Protein AF-A0A2R6LC94-F1 (afdb_monomer_lite)

Secondary structure (DSSP, 8-state):
------S-SHHHHHTT---HHHHHHHHHHHHHHHHHHHHTT--GGGGHHHHTT---TT-TTS-HHHHHHHHHHHHHHHHHHHHHHHHHHTTTTTS--S--------------PPPPPPPP-------

Sequence (127 aa):
MLLRNGVTDVDRVMVGELRASHVIHLHRLLAAVRAEFEEDGLDDRRLEAYEEHDVAPAEFKATKVEHEQALMALSATLAEWASERTATGGRTATATATGADPDVEVGEEADVGLPAEPPEAEAGASR

Foldseek 3Di:
DDDDPPDDVPVCVVPPDQDLVNLLVLLVVLVVVVVVVVVVPDDVVLCVQLVVLVDDSNDPVDDSVSSVSSSVSSVVSVVVVVVVVVVVVVVPPPPDDPDDDDDDDDDDDDDPDDDDDDDDDDDDDDD

Radius of gyration: 27.68 Å; chains: 1; bounding box: 79×50×70 Å

Structure (mmCIF, N/CA/C/O backbone):
data_AF-A0A2R6LC94-F1
#
_entry.id   AF-A0A2R6LC94-F1
#
loop_
_atom_site.group_PDB
_atom_site.id
_atom_site.type_symbol
_atom_site.label_atom_id
_atom_site.label_alt_id
_atom_site.label_comp_id
_atom_site.label_asym_id
_atom_site.label_entity_id
_atom_site.label_seq_id
_atom_site.pdbx_PDB_ins_code
_atom_site.Cartn_x
_atom_site.Cartn_y
_atom_site.Cartn_z
_atom_site.occupancy
_atom_site.B_iso_or_equiv
_atom_site.auth_seq_id
_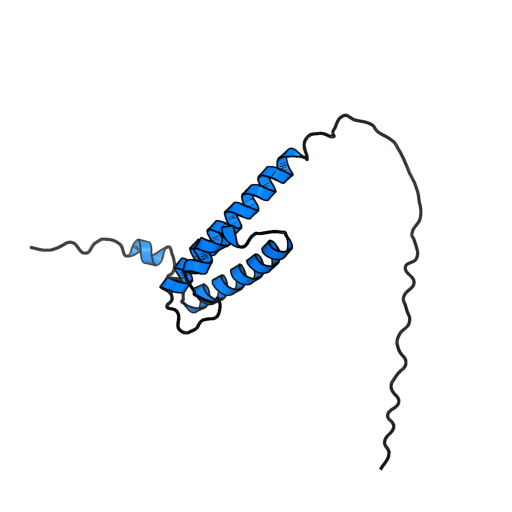atom_site.auth_comp_id
_atom_site.auth_asym_id
_atom_site.auth_atom_id
_atom_site.pdbx_PDB_model_num
ATOM 1 N N . MET A 1 1 ? 46.365 10.440 -9.879 1.00 39.25 1 MET A N 1
ATOM 2 C CA . MET A 1 1 ? 45.160 10.578 -9.033 1.00 39.25 1 MET A CA 1
ATOM 3 C C . MET A 1 1 ? 44.384 9.273 -9.108 1.00 39.25 1 MET A C 1
ATOM 5 O O . MET A 1 1 ? 43.786 9.003 -10.137 1.00 39.25 1 MET A O 1
ATOM 9 N N . LEU A 1 2 ? 44.475 8.436 -8.074 1.00 39.59 2 LEU A N 1
ATOM 10 C CA . LEU A 1 2 ? 43.715 7.188 -7.955 1.00 39.59 2 LEU A CA 1
ATOM 11 C C . LEU A 1 2 ? 42.473 7.496 -7.117 1.00 39.59 2 LEU A C 1
ATOM 13 O O . LEU A 1 2 ? 42.594 7.747 -5.918 1.00 39.59 2 LEU A O 1
ATOM 17 N N . LEU A 1 3 ? 41.301 7.561 -7.750 1.00 43.97 3 LEU A N 1
ATOM 18 C CA . LEU A 1 3 ? 40.043 7.726 -7.030 1.00 43.97 3 LEU A CA 1
ATOM 19 C C . LEU A 1 3 ? 39.568 6.366 -6.515 1.00 43.97 3 LEU A C 1
ATOM 21 O O . LEU A 1 3 ? 39.490 5.379 -7.242 1.00 43.97 3 LEU A O 1
ATOM 25 N N . ARG A 1 4 ? 39.318 6.372 -5.207 1.00 48.41 4 ARG A N 1
ATOM 26 C CA . ARG A 1 4 ? 38.745 5.328 -4.364 1.00 48.41 4 ARG A CA 1
ATOM 27 C C . ARG A 1 4 ? 37.452 4.768 -4.970 1.00 48.41 4 ARG A C 1
ATOM 29 O O . ARG A 1 4 ? 36.469 5.491 -5.021 1.00 48.41 4 ARG A O 1
ATOM 36 N N . ASN A 1 5 ? 37.430 3.477 -5.292 1.00 45.34 5 ASN A N 1
ATOM 37 C CA . ASN A 1 5 ? 36.201 2.708 -5.528 1.00 45.34 5 ASN A CA 1
ATOM 38 C C . ASN A 1 5 ? 36.137 1.557 -4.512 1.00 45.34 5 ASN A C 1
ATOM 40 O O . ASN A 1 5 ? 36.312 0.395 -4.856 1.00 45.34 5 ASN A O 1
ATOM 44 N N . GLY A 1 6 ? 35.989 1.911 -3.234 1.00 51.53 6 GLY A N 1
ATOM 45 C CA . GLY A 1 6 ? 35.963 0.978 -2.098 1.00 51.53 6 GLY A CA 1
ATOM 46 C C . GLY A 1 6 ? 34.795 1.238 -1.146 1.00 51.53 6 GLY A C 1
ATOM 47 O O . GLY A 1 6 ? 34.961 1.152 0.063 1.00 51.53 6 GLY A O 1
ATOM 48 N N . VAL A 1 7 ? 33.647 1.634 -1.692 1.00 46.75 7 VAL A N 1
ATOM 49 C CA . VAL A 1 7 ? 32.371 1.882 -1.001 1.00 46.75 7 VAL A CA 1
ATOM 50 C C . VAL A 1 7 ? 31.318 1.448 -2.030 1.00 46.75 7 VAL A C 1
ATOM 52 O O . VAL A 1 7 ? 31.330 2.009 -3.116 1.00 46.75 7 VAL A O 1
ATOM 55 N N . THR A 1 8 ? 30.461 0.440 -1.908 1.00 47.47 8 THR A N 1
ATOM 56 C CA . THR A 1 8 ? 29.991 -0.447 -0.838 1.00 47.47 8 THR A CA 1
ATOM 57 C C . THR A 1 8 ? 29.365 -1.648 -1.562 1.00 47.47 8 THR A C 1
ATOM 59 O O . THR A 1 8 ? 28.233 -1.576 -2.027 1.00 47.47 8 THR A O 1
ATOM 62 N N . ASP A 1 9 ? 30.092 -2.756 -1.710 1.00 46.34 9 ASP A N 1
ATOM 63 C CA . ASP A 1 9 ? 29.496 -3.999 -2.241 1.00 46.34 9 ASP A CA 1
ATOM 64 C C . ASP A 1 9 ? 28.671 -4.722 -1.155 1.00 46.34 9 ASP A C 1
ATOM 66 O O . ASP A 1 9 ? 27.702 -5.420 -1.430 1.00 46.34 9 ASP A O 1
ATOM 70 N N . VAL A 1 10 ? 28.991 -4.459 0.117 1.00 47.41 10 VAL A N 1
ATOM 71 C CA . VAL A 1 10 ? 28.376 -5.119 1.278 1.00 47.41 10 VAL A CA 1
ATOM 72 C C . VAL A 1 10 ? 26.906 -4.718 1.474 1.00 47.41 10 VAL A C 1
ATOM 74 O O . VAL A 1 10 ? 26.104 -5.561 1.868 1.00 47.41 10 VAL A O 1
ATOM 77 N N . ASP A 1 11 ? 26.518 -3.487 1.121 1.00 47.72 11 ASP A N 1
ATOM 78 C CA . ASP A 1 11 ? 25.108 -3.053 1.174 1.00 47.72 11 ASP A CA 1
ATOM 79 C C . ASP A 1 11 ? 24.237 -3.776 0.137 1.00 47.72 11 ASP A C 1
ATOM 81 O O . ASP A 1 11 ? 23.065 -4.054 0.381 1.00 47.72 11 ASP A O 1
ATOM 85 N N . ARG A 1 12 ? 24.818 -4.154 -1.008 1.00 48.72 12 ARG A N 1
ATOM 86 C CA . ARG A 1 12 ? 24.104 -4.862 -2.080 1.00 48.72 12 ARG A CA 1
ATOM 87 C C . ARG A 1 12 ? 23.902 -6.350 -1.775 1.00 48.72 12 ARG A C 1
ATOM 89 O O . ARG A 1 12 ? 22.994 -6.974 -2.318 1.00 48.72 12 ARG A O 1
ATOM 96 N N . VAL A 1 13 ? 24.752 -6.917 -0.918 1.00 48.28 13 VAL A N 1
ATOM 97 C CA . VAL A 1 13 ? 24.767 -8.347 -0.573 1.00 48.28 13 VAL A CA 1
ATOM 98 C C . VAL A 1 13 ? 23.891 -8.664 0.648 1.00 48.28 13 VAL A C 1
ATOM 100 O O . VAL A 1 13 ? 23.380 -9.778 0.744 1.00 48.28 13 VAL A O 1
ATOM 103 N N . MET A 1 14 ? 23.655 -7.703 1.550 1.00 46.41 14 MET A N 1
ATOM 104 C CA . MET A 1 14 ? 22.859 -7.928 2.773 1.00 46.41 14 MET A CA 1
ATOM 105 C C . MET A 1 14 ? 21.357 -7.645 2.601 1.00 46.41 14 MET A C 1
ATOM 107 O O . MET A 1 14 ? 20.546 -8.192 3.345 1.00 46.41 14 MET A O 1
ATOM 111 N N . VAL A 1 15 ? 20.969 -6.864 1.589 1.00 52.97 15 VAL A N 1
ATOM 112 C CA . VAL A 1 15 ? 19.573 -6.670 1.171 1.00 52.97 15 VAL A CA 1
ATOM 113 C C . VAL A 1 15 ? 19.478 -7.148 -0.268 1.00 52.97 15 VAL A C 1
ATOM 115 O O . VAL A 1 15 ? 19.711 -6.383 -1.199 1.00 52.97 15 VAL A O 1
ATOM 118 N N . GLY A 1 16 ? 19.226 -8.446 -0.461 1.00 57.16 16 GLY A N 1
ATOM 119 C CA . GLY A 1 16 ? 19.115 -9.030 -1.797 1.00 57.16 16 GLY A CA 1
ATOM 120 C C . GLY A 1 16 ? 18.194 -8.177 -2.668 1.00 57.16 16 GLY A C 1
ATOM 121 O O . GLY A 1 16 ? 17.022 -8.008 -2.337 1.00 57.16 16 GLY A O 1
ATOM 122 N N . GLU A 1 17 ? 18.747 -7.602 -3.739 1.00 70.75 17 GLU A N 1
ATOM 123 C CA . GLU A 1 17 ? 18.056 -6.642 -4.598 1.00 70.75 17 GLU A CA 1
ATOM 124 C C . GLU A 1 17 ? 16.694 -7.218 -5.019 1.00 70.75 17 GLU A C 1
ATOM 126 O O . GLU A 1 17 ? 16.623 -8.227 -5.731 1.00 70.75 17 GLU A O 1
ATOM 131 N N . LEU A 1 18 ? 15.601 -6.617 -4.528 1.00 76.25 18 LEU A N 1
ATOM 132 C CA . LEU A 1 18 ? 14.264 -7.162 -4.742 1.00 76.25 18 LEU A CA 1
ATOM 133 C C . LEU A 1 18 ? 13.989 -7.203 -6.249 1.00 76.25 18 LEU A C 1
ATOM 135 O O . LEU A 1 18 ? 14.173 -6.213 -6.964 1.00 76.25 18 LEU A O 1
ATOM 139 N N . ARG A 1 19 ? 13.576 -8.360 -6.768 1.00 87.88 19 ARG A N 1
ATOM 140 C CA . ARG A 1 19 ? 13.228 -8.477 -8.188 1.00 87.88 19 ARG A CA 1
ATOM 141 C C . ARG A 1 19 ? 11.972 -7.658 -8.467 1.00 87.88 19 ARG A C 1
ATOM 143 O O . ARG A 1 19 ? 11.072 -7.629 -7.634 1.00 87.88 19 ARG A O 1
ATOM 150 N N . ALA A 1 20 ? 11.865 -7.078 -9.662 1.00 85.50 20 ALA A N 1
ATOM 151 C CA . ALA A 1 20 ? 10.671 -6.329 -10.071 1.00 85.50 20 ALA A CA 1
ATOM 152 C C . ALA A 1 20 ? 9.382 -7.158 -9.910 1.00 85.50 20 ALA A C 1
ATOM 154 O O . ALA A 1 20 ? 8.365 -6.644 -9.460 1.00 85.50 20 ALA A O 1
ATOM 155 N N . SER A 1 21 ? 9.449 -8.469 -10.175 1.00 88.50 21 SER A N 1
ATOM 156 C CA . SER A 1 21 ? 8.336 -9.385 -9.916 1.00 88.50 21 SER A CA 1
ATOM 157 C C . SER A 1 21 ? 7.914 -9.391 -8.446 1.00 88.50 21 SER A C 1
ATOM 159 O O . SER A 1 21 ? 6.722 -9.328 -8.176 1.00 88.50 21 SER A O 1
ATOM 161 N N . HIS A 1 22 ? 8.855 -9.421 -7.498 1.00 90.81 22 HIS A N 1
ATOM 162 C CA . HIS A 1 22 ? 8.544 -9.380 -6.067 1.00 90.81 22 HIS A CA 1
ATOM 163 C C . HIS A 1 22 ? 7.913 -8.046 -5.666 1.00 90.81 22 HIS A C 1
ATOM 165 O O . HIS A 1 22 ? 6.946 -8.059 -4.913 1.00 90.81 22 HIS A O 1
ATOM 171 N N . VAL A 1 23 ? 8.403 -6.923 -6.206 1.00 90.50 23 VAL A N 1
ATOM 172 C CA . VAL A 1 23 ? 7.815 -5.596 -5.952 1.00 90.50 23 VAL A CA 1
ATOM 173 C C . VAL A 1 23 ? 6.363 -5.564 -6.432 1.00 90.50 23 VAL A C 1
ATOM 175 O O . VAL A 1 23 ? 5.477 -5.204 -5.667 1.00 90.50 23 VAL A O 1
ATOM 178 N N . ILE A 1 24 ? 6.093 -6.029 -7.656 1.00 89.44 24 ILE A N 1
ATOM 179 C CA . ILE A 1 24 ? 4.730 -6.101 -8.207 1.00 89.44 24 ILE A CA 1
ATOM 180 C C . ILE A 1 24 ? 3.834 -7.005 -7.350 1.00 89.44 24 ILE A C 1
ATOM 182 O O . ILE A 1 24 ? 2.686 -6.667 -7.080 1.00 89.44 24 ILE A O 1
ATOM 186 N N . HIS A 1 25 ? 4.338 -8.161 -6.910 1.00 90.88 25 HIS A N 1
ATOM 187 C CA . HIS A 1 25 ? 3.551 -9.076 -6.074 1.00 90.88 25 HIS A CA 1
ATOM 188 C C . HIS A 1 25 ? 3.216 -8.445 -4.723 1.00 90.88 25 HIS A C 1
ATOM 190 O O . HIS A 1 25 ? 2.077 -8.534 -4.274 1.00 90.88 25 HIS A O 1
ATOM 196 N N . LEU A 1 26 ? 4.188 -7.779 -4.103 1.00 91.94 26 LEU A N 1
ATOM 197 C CA . LEU A 1 26 ? 3.991 -7.097 -2.833 1.00 91.94 26 LEU A CA 1
ATOM 198 C C . LEU A 1 26 ? 3.032 -5.908 -2.976 1.00 91.94 26 LEU A C 1
ATOM 200 O O . LEU A 1 26 ? 2.162 -5.728 -2.131 1.00 91.94 26 LEU A O 1
ATOM 204 N N . HIS A 1 27 ? 3.116 -5.162 -4.079 1.00 92.69 27 HIS A N 1
ATOM 205 C CA . HIS A 1 27 ? 2.199 -4.065 -4.372 1.00 92.69 27 HIS A CA 1
ATOM 206 C C . HIS A 1 27 ? 0.757 -4.571 -4.520 1.00 92.69 27 HIS A C 1
ATOM 208 O O . HIS A 1 27 ? -0.159 -4.010 -3.927 1.00 92.69 27 HIS A O 1
ATOM 214 N N . ARG A 1 28 ? 0.548 -5.694 -5.218 1.00 92.81 28 ARG A N 1
ATOM 215 C CA . ARG A 1 28 ? -0.775 -6.338 -5.305 1.00 92.81 28 ARG A CA 1
ATOM 216 C C . ARG A 1 28 ? -1.300 -6.789 -3.949 1.00 92.81 28 ARG A C 1
ATOM 218 O O . ARG A 1 28 ? -2.483 -6.619 -3.681 1.00 92.81 28 ARG A O 1
ATOM 225 N N . LEU A 1 29 ? -0.437 -7.359 -3.110 1.00 95.00 29 LEU A N 1
ATOM 226 C CA . LEU A 1 29 ? -0.832 -7.802 -1.777 1.00 95.00 29 LEU A CA 1
ATOM 227 C C . LEU A 1 29 ? -1.268 -6.616 -0.910 1.00 95.00 29 LEU A C 1
ATOM 229 O O . LEU A 1 29 ? -2.339 -6.669 -0.318 1.00 95.00 29 LEU A O 1
ATOM 233 N N . LEU A 1 30 ? -0.485 -5.533 -0.872 1.00 94.50 30 LEU A N 1
ATOM 234 C CA . LEU A 1 30 ? -0.860 -4.343 -0.106 1.00 94.50 30 LEU A CA 1
ATOM 235 C C . LEU A 1 30 ? -2.120 -3.668 -0.650 1.00 94.50 30 LEU A C 1
ATOM 237 O O . LEU A 1 30 ? -2.902 -3.148 0.135 1.00 94.50 30 LEU A O 1
ATOM 241 N N . ALA A 1 31 ? -2.354 -3.707 -1.961 1.00 92.88 31 ALA A N 1
ATOM 242 C CA . ALA A 1 31 ? -3.597 -3.202 -2.537 1.00 92.88 31 ALA A CA 1
ATOM 243 C C . ALA A 1 31 ? -4.824 -4.026 -2.108 1.00 92.88 31 ALA A C 1
ATOM 245 O O . ALA A 1 31 ? -5.889 -3.460 -1.894 1.00 92.88 31 ALA A O 1
ATOM 246 N N . ALA A 1 32 ? -4.680 -5.344 -1.931 1.00 94.06 32 ALA A N 1
ATOM 247 C CA . ALA A 1 32 ? -5.747 -6.169 -1.363 1.00 94.06 32 ALA A CA 1
ATOM 248 C C . ALA A 1 32 ? -6.003 -5.822 0.114 1.00 94.06 32 ALA A C 1
ATOM 250 O O . ALA A 1 32 ? -7.148 -5.626 0.502 1.00 94.06 32 ALA A O 1
ATOM 251 N N . VAL A 1 33 ? -4.941 -5.653 0.911 1.00 94.19 33 VAL A N 1
ATOM 252 C CA . VAL A 1 33 ? -5.058 -5.224 2.319 1.00 94.19 33 VAL A CA 1
ATOM 253 C C . VAL A 1 33 ? -5.700 -3.839 2.432 1.00 94.19 33 VAL A C 1
ATOM 255 O O . VAL A 1 33 ? -6.513 -3.601 3.318 1.00 94.19 33 VAL A O 1
ATOM 258 N N . ARG A 1 34 ? -5.368 -2.920 1.520 1.00 93.88 34 ARG A N 1
ATOM 259 C CA . ARG A 1 34 ? -6.022 -1.613 1.433 1.00 93.88 34 ARG A CA 1
ATOM 260 C C . ARG A 1 34 ? -7.532 -1.756 1.262 1.00 93.88 34 ARG A C 1
ATOM 262 O O . ARG A 1 34 ? -8.249 -1.073 1.979 1.00 93.88 34 ARG A O 1
ATOM 269 N N . ALA A 1 35 ? -7.999 -2.622 0.361 1.00 92.62 35 ALA A N 1
ATOM 270 C CA . ALA A 1 35 ? -9.432 -2.823 0.149 1.00 92.62 35 ALA A CA 1
ATOM 271 C C . ALA A 1 35 ? -10.138 -3.288 1.437 1.00 92.62 35 ALA A C 1
ATOM 273 O O . ALA A 1 35 ? -11.200 -2.778 1.776 1.00 92.62 35 ALA A O 1
ATOM 274 N N . GLU A 1 36 ? -9.510 -4.177 2.212 1.00 92.75 36 GLU A N 1
ATOM 275 C CA . GLU A 1 36 ? -10.023 -4.579 3.532 1.00 92.75 36 GLU A CA 1
ATOM 276 C C . GLU A 1 36 ? -10.066 -3.393 4.517 1.00 92.75 36 GLU A C 1
ATOM 278 O O . GLU A 1 36 ? -11.010 -3.238 5.287 1.00 92.75 36 GLU A O 1
ATOM 283 N N . PHE A 1 37 ? -9.061 -2.513 4.489 1.00 91.31 37 PHE A N 1
ATOM 284 C CA . PHE A 1 37 ? -9.020 -1.344 5.373 1.00 91.31 37 PHE A CA 1
ATOM 285 C C . PHE A 1 37 ? -10.040 -0.272 4.964 1.00 91.31 37 PHE A C 1
ATOM 287 O O . PHE A 1 37 ? -10.580 0.412 5.834 1.00 91.31 37 PHE A O 1
ATOM 294 N N . GLU A 1 38 ? -10.324 -0.122 3.669 1.00 92.06 38 GLU A N 1
ATOM 295 C CA . GLU A 1 38 ? -11.397 0.735 3.148 1.00 92.06 38 GLU A CA 1
ATOM 296 C C . GLU A 1 38 ? -12.767 0.262 3.657 1.00 92.06 38 GLU A C 1
ATOM 298 O O . GLU A 1 38 ? -13.563 1.083 4.118 1.00 92.06 38 GLU A O 1
ATOM 303 N N . GLU A 1 39 ? -13.016 -1.054 3.687 1.00 92.31 39 GLU A N 1
ATOM 304 C CA . GLU A 1 39 ? -14.221 -1.636 4.304 1.00 92.31 39 GLU A CA 1
ATOM 305 C C . GLU A 1 39 ? -14.319 -1.319 5.810 1.00 92.31 39 GLU A C 1
ATOM 307 O O . GLU A 1 39 ? -15.406 -1.056 6.329 1.00 92.31 39 GLU A O 1
ATOM 312 N N . ASP A 1 40 ? -13.178 -1.249 6.498 1.00 89.44 40 ASP A N 1
ATOM 313 C CA . ASP A 1 40 ? -13.068 -0.872 7.911 1.00 89.44 40 ASP A CA 1
ATOM 314 C C . ASP A 1 40 ? -13.073 0.653 8.174 1.00 89.44 40 ASP A C 1
ATOM 316 O O . ASP A 1 40 ? -12.944 1.088 9.334 1.00 89.44 40 ASP A O 1
ATOM 320 N N . GLY A 1 41 ? -13.216 1.470 7.124 1.00 91.62 41 GLY A N 1
ATOM 321 C CA . GLY A 1 41 ? -13.351 2.926 7.197 1.00 91.62 41 GLY A CA 1
ATOM 322 C C . GLY A 1 41 ? -12.062 3.729 6.991 1.00 91.62 41 GLY A C 1
ATOM 323 O O . GLY A 1 41 ? -11.976 4.861 7.474 1.00 91.62 41 GLY A O 1
ATOM 324 N N . LEU A 1 42 ? -11.045 3.177 6.322 1.00 91.25 42 LEU A N 1
ATOM 325 C CA . LEU A 1 42 ? -9.932 3.967 5.784 1.00 91.25 42 LEU A CA 1
ATOM 326 C C . LEU A 1 42 ? -10.461 4.949 4.729 1.00 91.25 42 LEU A C 1
ATOM 328 O O . LEU A 1 42 ? -11.152 4.553 3.797 1.00 91.25 42 LEU A O 1
ATOM 332 N N . ASP A 1 43 ? -10.147 6.235 4.895 1.00 89.69 43 ASP A N 1
ATOM 333 C CA . ASP A 1 43 ? -10.594 7.290 3.986 1.00 89.69 43 ASP A CA 1
ATOM 334 C C . ASP A 1 43 ? -9.616 7.532 2.820 1.00 89.69 43 ASP A C 1
ATOM 336 O O . ASP A 1 43 ? -8.401 7.380 2.961 1.00 89.69 43 ASP A O 1
ATOM 340 N N . ASP A 1 44 ? -10.153 7.984 1.680 1.00 87.81 44 ASP A N 1
ATOM 341 C CA . ASP A 1 44 ? -9.373 8.281 0.468 1.00 87.81 44 ASP A CA 1
ATOM 342 C C . ASP A 1 44 ? -8.309 9.369 0.682 1.00 87.81 44 ASP A C 1
ATOM 344 O O . ASP A 1 44 ? -7.296 9.399 -0.015 1.00 87.81 44 ASP A O 1
ATOM 348 N N . ARG A 1 45 ? -8.498 10.279 1.650 1.00 90.06 45 ARG A N 1
ATOM 349 C CA . ARG A 1 45 ? -7.537 11.369 1.895 1.00 90.06 45 ARG A CA 1
ATOM 350 C C . ARG A 1 45 ? -6.228 10.837 2.460 1.00 90.06 45 ARG A C 1
ATOM 352 O O . ARG A 1 45 ? -5.167 11.350 2.127 1.00 90.06 45 ARG A O 1
ATOM 359 N N . ARG A 1 46 ? -6.279 9.787 3.280 1.00 90.06 46 ARG A N 1
ATOM 360 C CA . ARG A 1 46 ? -5.082 9.098 3.789 1.00 90.06 46 ARG A CA 1
ATOM 361 C C . ARG A 1 46 ? -4.300 8.379 2.689 1.00 90.06 46 ARG A C 1
ATOM 363 O O . ARG A 1 46 ? -3.113 8.105 2.864 1.00 90.06 46 ARG A O 1
ATOM 370 N N . LEU A 1 47 ? -4.953 8.082 1.569 1.00 91.38 47 LEU A N 1
ATOM 371 C CA . LEU A 1 47 ? -4.365 7.410 0.416 1.00 91.38 47 LEU A CA 1
ATOM 372 C C . LEU A 1 47 ? -3.824 8.387 -0.636 1.00 91.38 47 LEU A C 1
ATOM 374 O O . LEU A 1 47 ? -3.181 7.943 -1.577 1.00 91.38 47 LEU A O 1
ATOM 378 N N . GLU A 1 48 ? -3.991 9.702 -0.468 1.00 92.19 48 GLU A N 1
ATOM 379 C CA . GLU A 1 48 ? -3.571 10.711 -1.455 1.00 92.19 48 GLU A CA 1
ATOM 380 C C . GLU A 1 48 ? -2.085 10.592 -1.840 1.00 92.19 48 GLU A C 1
ATOM 382 O O . GLU A 1 48 ? -1.747 10.633 -3.019 1.00 92.19 48 GLU A O 1
ATOM 387 N N . ALA A 1 49 ? -1.203 10.339 -0.866 1.00 87.75 49 ALA A N 1
ATOM 388 C CA . ALA A 1 49 ? 0.227 10.134 -1.117 1.00 87.75 49 ALA A CA 1
ATOM 389 C C . ALA A 1 49 ? 0.524 8.875 -1.951 1.00 87.75 49 ALA A C 1
ATOM 391 O O . ALA A 1 49 ? 1.521 8.823 -2.663 1.00 87.75 49 ALA A O 1
ATOM 392 N N . TYR A 1 50 ? -0.323 7.847 -1.858 1.00 89.81 50 TYR A N 1
ATOM 393 C CA 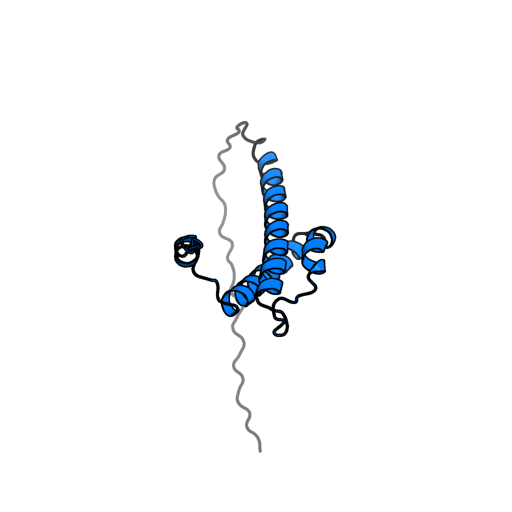. TYR A 1 50 ? -0.239 6.670 -2.717 1.00 89.81 50 TYR A CA 1
ATOM 394 C C . TYR A 1 50 ? -0.764 6.977 -4.125 1.00 89.81 50 TYR A C 1
ATOM 396 O O . TYR A 1 50 ? -0.102 6.649 -5.108 1.00 89.81 50 TYR A O 1
ATOM 404 N N . GLU A 1 51 ? -1.922 7.633 -4.218 1.00 90.81 51 GLU A N 1
ATOM 405 C CA . GLU A 1 51 ? -2.579 7.970 -5.486 1.00 90.81 51 GLU A CA 1
ATOM 406 C C . GLU A 1 51 ? -1.755 8.954 -6.336 1.00 90.81 51 GLU A C 1
ATOM 408 O O . GLU A 1 51 ? -1.804 8.891 -7.562 1.00 90.81 51 GLU A O 1
ATOM 413 N N . GLU A 1 52 ? -0.931 9.815 -5.722 1.00 91.50 52 GLU A N 1
ATOM 414 C CA . GLU A 1 52 ? -0.011 10.721 -6.435 1.00 91.50 52 GLU A CA 1
ATOM 415 C C . GLU A 1 52 ? 0.981 9.972 -7.339 1.00 91.50 52 GLU A C 1
ATOM 417 O O . GLU A 1 52 ? 1.435 10.507 -8.353 1.00 91.50 52 GLU A O 1
ATOM 422 N N . HIS A 1 53 ? 1.304 8.721 -7.005 1.00 87.31 53 HIS A N 1
ATOM 423 C CA . HIS A 1 53 ? 2.196 7.915 -7.825 1.00 87.31 53 HIS A CA 1
ATOM 424 C C . HIS A 1 53 ? 1.545 7.420 -9.123 1.00 87.31 53 HIS A C 1
ATOM 426 O O . HIS A 1 53 ? 2.293 7.037 -10.016 1.00 87.31 53 HIS A O 1
ATOM 432 N N . ASP A 1 54 ? 0.208 7.427 -9.241 1.00 86.31 54 ASP A N 1
ATOM 433 C CA . ASP A 1 54 ? -0.558 6.992 -10.427 1.00 86.31 54 ASP A CA 1
ATOM 434 C C . ASP A 1 54 ? -0.079 5.645 -11.005 1.00 86.31 54 ASP A C 1
ATOM 436 O O . ASP A 1 54 ? 0.039 5.452 -12.212 1.00 86.31 54 ASP A O 1
ATOM 440 N N . VAL A 1 55 ? 0.273 4.705 -10.121 1.00 86.19 55 VAL A N 1
ATOM 441 C CA . VAL A 1 55 ? 0.813 3.393 -10.501 1.00 86.19 55 VAL A CA 1
ATOM 442 C C . VAL A 1 55 ? -0.121 2.316 -9.995 1.00 86.19 55 VAL A C 1
ATOM 444 O O . VAL A 1 55 ? -0.134 1.986 -8.805 1.00 86.19 55 VAL A O 1
ATOM 447 N N . ALA A 1 56 ? -0.856 1.691 -10.913 1.00 85.44 56 ALA A N 1
ATOM 448 C CA . ALA A 1 56 ? -1.724 0.591 -10.525 1.00 85.44 56 ALA A CA 1
ATOM 449 C C . ALA A 1 56 ? -0.890 -0.638 -10.083 1.00 85.44 56 ALA A C 1
ATOM 451 O O . ALA A 1 56 ? 0.162 -0.934 -10.665 1.00 85.44 56 ALA A O 1
ATOM 452 N N . PRO A 1 57 ? -1.372 -1.454 -9.124 1.00 80.69 57 PRO A N 1
ATOM 453 C CA . PRO A 1 57 ? -0.635 -2.615 -8.602 1.00 80.69 57 PRO A CA 1
ATOM 454 C C . PRO A 1 57 ? -0.238 -3.671 -9.648 1.00 80.69 57 PRO A C 1
ATOM 456 O O . PRO A 1 57 ? 0.633 -4.509 -9.416 1.00 80.69 57 PRO A O 1
ATOM 459 N N . ALA A 1 58 ? -0.893 -3.676 -10.810 1.00 77.94 58 ALA A N 1
ATOM 460 C CA . ALA A 1 58 ? -0.616 -4.590 -11.915 1.00 77.94 58 ALA A CA 1
ATOM 461 C C . ALA A 1 58 ? -0.092 -3.883 -13.176 1.00 77.94 58 ALA A C 1
ATOM 463 O O . ALA A 1 58 ? -0.066 -4.496 -14.245 1.00 77.94 58 ALA A O 1
ATOM 464 N N . GLU A 1 59 ? 0.316 -2.621 -13.077 1.00 82.94 59 GLU A N 1
ATOM 465 C CA . GLU A 1 59 ? 0.731 -1.840 -14.232 1.00 82.94 59 GLU A CA 1
ATOM 466 C C . GLU A 1 59 ? 2.107 -2.249 -14.762 1.00 82.94 59 GLU A C 1
ATOM 468 O O . GLU A 1 59 ? 3.148 -1.830 -14.280 1.00 82.94 59 GLU A O 1
ATOM 473 N N . PHE A 1 60 ? 2.119 -3.039 -15.832 1.00 71.94 60 PHE A N 1
ATOM 474 C CA . PHE A 1 60 ? 3.358 -3.537 -16.439 1.00 71.94 60 PHE A CA 1
ATOM 475 C C . PHE A 1 60 ? 4.214 -2.468 -17.136 1.00 71.94 60 PHE A C 1
ATOM 477 O O . PHE A 1 60 ? 5.332 -2.771 -17.552 1.00 71.94 60 PHE A O 1
ATOM 484 N N . LYS A 1 61 ? 3.685 -1.253 -17.329 1.00 77.75 61 LYS A N 1
ATOM 485 C CA . LYS A 1 61 ? 4.420 -0.137 -17.942 1.00 77.75 61 LYS A CA 1
ATOM 486 C C . LYS A 1 61 ? 5.211 0.678 -16.922 1.00 77.75 61 LYS A C 1
ATOM 488 O O . LYS A 1 61 ? 6.146 1.361 -17.331 1.00 77.75 61 LYS A O 1
ATOM 493 N N . ALA A 1 62 ? 4.861 0.575 -15.641 1.00 82.06 62 ALA A N 1
ATOM 494 C CA . ALA A 1 62 ? 5.589 1.222 -14.570 1.00 82.06 62 ALA A CA 1
ATOM 495 C C . ALA A 1 62 ? 6.938 0.526 -14.343 1.00 82.06 62 ALA A C 1
ATOM 497 O O . ALA A 1 62 ? 7.106 -0.693 -14.456 1.00 82.06 62 ALA A O 1
ATOM 498 N N . THR A 1 63 ? 7.936 1.333 -14.035 1.00 87.44 63 THR A N 1
ATOM 499 C CA . THR A 1 63 ? 9.266 0.901 -13.647 1.00 87.44 63 THR A CA 1
ATOM 500 C C . THR A 1 63 ? 9.241 0.281 -12.253 1.00 87.44 63 THR A C 1
ATOM 502 O O . THR A 1 63 ? 8.366 0.529 -11.423 1.00 87.44 63 THR A O 1
ATOM 505 N N . LYS A 1 64 ? 10.269 -0.519 -11.958 1.00 87.50 64 LYS A N 1
ATOM 506 C CA . LYS A 1 64 ? 10.474 -1.078 -10.616 1.00 87.50 64 LYS A CA 1
ATOM 507 C C . LYS A 1 64 ? 10.480 0.019 -9.539 1.00 87.50 64 LYS A C 1
ATOM 509 O O . LYS A 1 64 ? 9.884 -0.183 -8.491 1.00 87.50 64 LYS A O 1
ATOM 514 N N . VAL A 1 65 ? 11.133 1.150 -9.810 1.00 88.94 65 VAL A N 1
ATOM 515 C CA . VAL A 1 65 ? 11.269 2.261 -8.856 1.00 88.94 65 VAL A CA 1
ATOM 516 C C . VAL A 1 65 ? 9.921 2.924 -8.584 1.00 88.94 65 VAL A C 1
ATOM 518 O O . VAL A 1 65 ? 9.614 3.202 -7.432 1.00 88.94 65 VAL A O 1
ATOM 521 N N . GLU A 1 66 ? 9.092 3.122 -9.610 1.00 89.31 66 GLU A N 1
ATOM 522 C CA . GLU A 1 66 ? 7.736 3.664 -9.443 1.00 89.31 66 GLU A CA 1
ATOM 523 C C . GLU A 1 66 ? 6.872 2.739 -8.577 1.00 89.31 66 GLU A C 1
ATOM 525 O O . GLU A 1 66 ? 6.228 3.193 -7.634 1.00 89.31 66 GLU A O 1
ATOM 530 N N . HIS A 1 67 ? 6.936 1.424 -8.811 1.00 88.94 67 HIS A N 1
ATOM 531 C CA . HIS A 1 67 ? 6.266 0.471 -7.930 1.00 88.94 67 HIS A CA 1
ATOM 532 C C . HIS A 1 67 ? 6.828 0.474 -6.501 1.00 88.94 67 HIS A C 1
ATOM 534 O O . HIS A 1 67 ? 6.052 0.316 -5.568 1.00 88.94 67 HIS A O 1
ATOM 540 N N . GLU A 1 68 ? 8.140 0.637 -6.302 1.00 91.31 68 GLU A N 1
ATOM 541 C CA . GLU A 1 68 ? 8.739 0.732 -4.962 1.00 91.31 68 GLU A CA 1
ATOM 542 C C . GLU A 1 68 ? 8.281 1.994 -4.224 1.00 91.31 68 GLU A C 1
ATOM 544 O O . GLU A 1 68 ? 7.966 1.923 -3.041 1.00 91.31 68 GLU A O 1
ATOM 549 N N . GLN A 1 69 ? 8.199 3.134 -4.911 1.00 92.69 69 GLN A N 1
ATOM 550 C CA . GLN A 1 69 ? 7.720 4.386 -4.325 1.00 92.69 69 GLN A CA 1
ATOM 551 C C . GLN A 1 69 ? 6.245 4.292 -3.925 1.00 92.69 69 GLN A C 1
ATOM 553 O O . GLN A 1 69 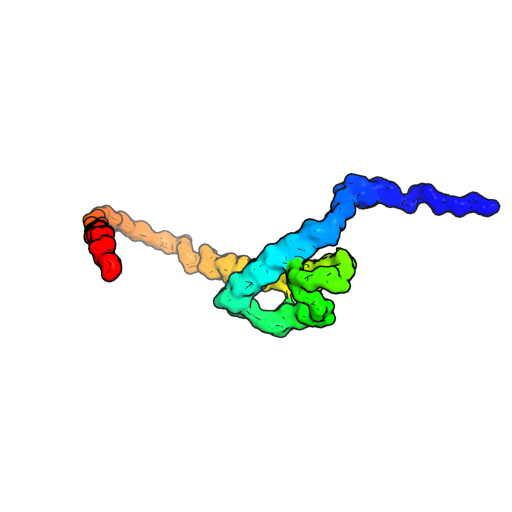? 5.920 4.533 -2.762 1.00 92.69 69 GLN A O 1
ATOM 558 N N . ALA A 1 70 ? 5.387 3.831 -4.842 1.00 92.19 70 ALA A N 1
ATOM 559 C CA . ALA A 1 70 ? 3.972 3.596 -4.565 1.00 92.19 70 ALA A CA 1
ATOM 560 C C . ALA A 1 70 ? 3.784 2.600 -3.408 1.00 92.19 70 ALA A C 1
ATOM 562 O O . ALA A 1 70 ? 2.993 2.827 -2.495 1.00 92.19 70 ALA A O 1
ATOM 563 N N . LEU A 1 71 ? 4.570 1.521 -3.390 1.00 93.44 71 LEU A N 1
ATOM 564 C CA . LEU A 1 71 ? 4.549 0.536 -2.315 1.00 93.44 71 LEU A CA 1
ATOM 565 C C . LEU A 1 71 ? 4.910 1.151 -0.957 1.00 93.44 71 LEU A C 1
ATOM 567 O O . LEU A 1 71 ? 4.240 0.873 0.037 1.00 93.44 71 LEU A O 1
ATOM 571 N N . MET A 1 72 ? 5.963 1.968 -0.903 1.00 93.44 72 MET A N 1
ATOM 572 C CA . MET A 1 72 ? 6.396 2.621 0.332 1.00 93.44 72 MET A CA 1
ATOM 573 C C . MET A 1 72 ? 5.323 3.578 0.853 1.00 93.44 72 MET A C 1
ATOM 575 O O . MET A 1 72 ? 4.989 3.501 2.037 1.00 93.44 72 MET A O 1
ATOM 579 N N . ALA A 1 73 ? 4.735 4.401 -0.021 1.00 94.81 73 ALA A N 1
ATOM 580 C CA . ALA A 1 73 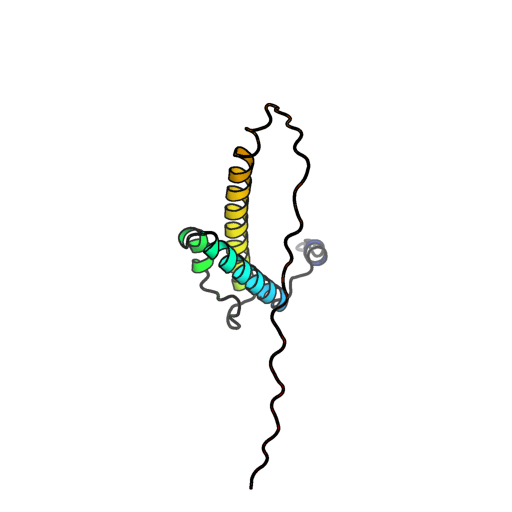? 3.627 5.287 0.332 1.00 94.81 73 ALA A CA 1
ATOM 581 C C . ALA A 1 73 ? 2.433 4.498 0.893 1.00 94.81 73 ALA A C 1
ATOM 583 O O . ALA A 1 73 ? 1.972 4.778 1.999 1.00 94.81 73 ALA A O 1
ATOM 584 N N . LEU A 1 74 ? 2.008 3.437 0.196 1.00 94.62 74 LEU A N 1
ATOM 585 C CA . LEU A 1 74 ? 0.896 2.593 0.633 1.00 94.62 74 LEU A CA 1
ATOM 586 C C . LEU A 1 74 ? 1.170 1.934 1.989 1.00 94.62 74 LEU A C 1
ATOM 588 O O . LEU A 1 74 ? 0.325 1.947 2.881 1.00 94.62 74 LEU A O 1
ATOM 592 N N . SER A 1 75 ? 2.368 1.376 2.170 1.00 95.25 75 SER A N 1
ATOM 593 C CA . SER A 1 75 ? 2.745 0.712 3.420 1.00 95.25 75 SER A CA 1
ATOM 594 C C . SER A 1 75 ? 2.760 1.665 4.618 1.00 95.25 75 SER A C 1
ATOM 596 O O . SER A 1 75 ? 2.340 1.271 5.706 1.00 95.25 75 SER A O 1
ATOM 598 N N . ALA A 1 76 ? 3.193 2.914 4.423 1.00 95.00 76 ALA A N 1
ATOM 599 C CA . ALA A 1 76 ? 3.212 3.927 5.469 1.00 95.00 76 ALA A CA 1
ATOM 600 C C . ALA A 1 76 ? 1.789 4.291 5.913 1.00 95.00 76 ALA A C 1
ATOM 602 O O . ALA A 1 76 ? 1.502 4.246 7.110 1.00 95.00 76 ALA A O 1
ATOM 603 N N . THR A 1 77 ? 0.886 4.546 4.961 1.00 94.56 77 THR A N 1
ATOM 604 C CA . THR A 1 77 ? -0.529 4.833 5.243 1.00 94.56 77 THR A CA 1
ATOM 605 C C . THR A 1 77 ? -1.199 3.691 6.008 1.00 94.56 77 THR A C 1
ATOM 607 O O . THR A 1 77 ? -1.856 3.919 7.027 1.00 94.56 77 THR A O 1
ATOM 610 N N . LEU A 1 78 ? -1.019 2.445 5.552 1.00 93.75 78 LEU A N 1
ATOM 611 C CA . LEU A 1 78 ? -1.619 1.280 6.211 1.00 93.75 78 LEU A CA 1
ATOM 612 C C . LEU A 1 78 ? -1.055 1.083 7.627 1.00 93.75 78 LEU A C 1
ATOM 614 O O . LEU A 1 78 ? -1.807 0.787 8.558 1.00 93.75 78 LEU A O 1
ATOM 618 N N . ALA A 1 79 ? 0.252 1.286 7.817 1.00 94.19 79 ALA A N 1
ATOM 619 C CA . ALA A 1 79 ? 0.886 1.189 9.129 1.00 94.19 79 ALA A CA 1
ATOM 620 C C . ALA A 1 79 ? 0.396 2.276 10.101 1.00 94.19 79 ALA A C 1
ATOM 622 O O . ALA A 1 79 ? 0.151 1.979 11.273 1.00 94.19 79 ALA A O 1
ATOM 623 N N . GLU A 1 80 ? 0.229 3.514 9.633 1.00 93.06 80 GLU A N 1
ATOM 624 C CA . GLU A 1 80 ? -0.301 4.623 10.432 1.00 93.06 80 GLU A CA 1
ATOM 625 C C . GLU A 1 80 ? -1.737 4.339 10.885 1.00 93.06 80 GLU A C 1
ATOM 627 O O . GLU A 1 80 ? -2.026 4.351 12.084 1.00 93.06 80 GLU A O 1
ATOM 632 N N . TRP A 1 81 ? -2.619 3.967 9.955 1.00 92.19 81 TRP A N 1
ATOM 633 C CA . TRP A 1 81 ? -4.014 3.656 10.271 1.00 92.19 81 TRP A CA 1
ATOM 634 C C . TRP A 1 81 ? -4.146 2.462 11.234 1.00 92.19 81 TRP A C 1
ATOM 636 O O . TRP A 1 81 ? -4.901 2.518 12.211 1.00 92.19 81 TRP A O 1
ATOM 646 N N . ALA A 1 82 ? -3.357 1.400 11.034 1.00 90.94 82 ALA A N 1
ATOM 647 C CA . ALA A 1 82 ? -3.326 0.259 11.951 1.00 90.94 82 ALA A CA 1
ATOM 648 C C . ALA A 1 82 ? -2.821 0.659 13.353 1.00 90.94 82 ALA A C 1
ATOM 650 O O . ALA A 1 82 ? -3.352 0.208 14.376 1.00 90.94 82 ALA A O 1
ATOM 651 N N . SER A 1 83 ? -1.825 1.545 13.421 1.00 91.12 83 SER A N 1
ATOM 652 C CA . SER A 1 83 ? -1.290 2.071 14.683 1.00 91.12 83 SER A CA 1
ATOM 653 C C . SER A 1 83 ? -2.331 2.901 15.443 1.00 91.12 83 SER A C 1
ATOM 655 O O . SER A 1 83 ? -2.485 2.751 16.654 1.00 91.12 83 SER A O 1
ATOM 657 N N . GLU A 1 84 ? -3.110 3.733 14.753 1.00 88.94 84 GLU A N 1
ATOM 658 C CA . GLU A 1 84 ? -4.180 4.521 15.377 1.00 88.94 84 GLU A CA 1
ATOM 659 C C . GLU A 1 84 ? -5.297 3.647 15.964 1.00 88.94 84 GLU A C 1
ATOM 661 O O . GLU A 1 84 ? -5.792 3.913 17.069 1.00 88.94 84 GLU A O 1
ATOM 666 N N . ARG A 1 85 ? -5.678 2.575 15.260 1.00 85.50 85 ARG A N 1
ATOM 667 C CA . ARG A 1 85 ? -6.706 1.632 15.729 1.00 85.50 85 ARG A CA 1
ATOM 668 C C . ARG A 1 85 ? -6.242 0.821 16.924 1.00 85.50 85 ARG A C 1
ATOM 670 O O . ARG A 1 85 ? -7.001 0.664 17.879 1.00 85.50 85 ARG A O 1
ATOM 677 N N . THR A 1 86 ? -4.995 0.364 16.923 1.00 83.50 86 THR A N 1
ATOM 678 C CA . THR A 1 86 ? -4.426 -0.352 18.075 1.00 83.50 86 THR A CA 1
ATOM 679 C C . THR A 1 86 ? -4.262 0.569 19.290 1.00 83.50 86 THR A C 1
ATOM 681 O O . THR A 1 86 ? -4.626 0.185 20.403 1.00 83.50 86 THR A O 1
ATOM 684 N N . ALA A 1 87 ? -3.837 1.822 19.095 1.00 75.62 87 ALA A N 1
ATOM 685 C CA . ALA A 1 87 ? -3.754 2.820 20.164 1.00 75.62 87 ALA A CA 1
ATOM 686 C C . ALA A 1 87 ? -5.131 3.215 20.734 1.00 75.62 87 ALA A C 1
ATOM 688 O O . ALA A 1 87 ? -5.248 3.557 21.914 1.00 75.62 87 ALA A O 1
ATOM 689 N N . THR A 1 88 ? -6.179 3.176 19.910 1.00 61.91 88 THR A N 1
ATOM 690 C CA . THR A 1 88 ? -7.552 3.502 20.321 1.00 61.91 88 THR A CA 1
ATOM 691 C C . THR A 1 88 ? -8.251 2.312 20.983 1.00 61.91 88 THR A C 1
ATOM 693 O O . THR A 1 88 ? -8.900 2.501 22.011 1.00 61.91 88 THR A O 1
ATOM 696 N N . GLY A 1 89 ? -8.034 1.086 20.495 1.00 54.91 89 GLY A N 1
ATOM 697 C CA . GLY A 1 89 ? -8.516 -0.153 21.120 1.00 54.91 89 GLY A CA 1
ATOM 698 C C . GLY A 1 89 ? -7.833 -0.490 22.453 1.00 54.91 89 GLY A C 1
ATOM 699 O O . GLY A 1 89 ? -8.435 -1.122 23.317 1.00 54.91 89 GLY A O 1
ATOM 700 N N . GLY A 1 90 ? -6.608 -0.002 22.680 1.00 46.31 90 GLY A N 1
ATOM 701 C CA . GLY A 1 90 ? -5.899 -0.162 23.955 1.00 46.31 90 GLY A CA 1
ATOM 702 C C . GLY A 1 90 ? -6.465 0.664 25.120 1.00 46.31 90 GLY A C 1
ATOM 703 O O . GLY A 1 90 ? -6.214 0.327 26.276 1.00 46.31 90 GLY A O 1
ATOM 704 N N . ARG A 1 91 ? -7.248 1.723 24.856 1.00 50.28 91 ARG A N 1
ATOM 705 C CA . ARG A 1 91 ? -7.810 2.598 25.909 1.00 50.28 91 ARG A CA 1
ATOM 706 C C . ARG A 1 91 ? -9.155 2.127 26.467 1.00 50.28 91 ARG A C 1
ATOM 708 O O . ARG A 1 91 ? -9.549 2.583 27.535 1.00 50.28 91 ARG A O 1
ATOM 715 N N . THR A 1 92 ? -9.856 1.224 25.786 1.00 45.25 92 THR A N 1
ATOM 716 C CA . THR A 1 92 ? -11.155 0.689 26.235 1.00 45.25 92 THR A CA 1
ATOM 717 C C . THR A 1 92 ? -11.044 -0.626 27.009 1.00 45.25 92 THR A C 1
ATOM 719 O O . THR A 1 92 ? -11.980 -0.981 27.717 1.00 45.25 92 THR A O 1
ATOM 722 N N . ALA A 1 93 ? -9.901 -1.319 26.964 1.00 47.31 93 ALA A N 1
ATOM 723 C CA . ALA A 1 93 ? -9.722 -2.604 27.650 1.00 47.31 93 ALA A CA 1
ATOM 724 C C . ALA A 1 93 ? -9.327 -2.501 29.142 1.00 47.31 93 ALA A C 1
ATOM 726 O O . ALA A 1 93 ? -9.247 -3.522 29.818 1.00 47.31 93 ALA A O 1
ATOM 727 N N . THR A 1 94 ? -9.075 -1.304 29.691 1.00 44.72 94 THR A N 1
ATOM 728 C CA . THR A 1 94 ? -8.548 -1.139 31.069 1.00 44.72 94 THR A CA 1
ATOM 729 C C . THR A 1 94 ? -9.554 -0.626 32.105 1.00 44.72 94 THR A C 1
ATOM 731 O O . THR A 1 94 ? -9.162 -0.295 33.221 1.00 44.72 94 THR A O 1
ATOM 734 N N . ALA A 1 95 ? -10.850 -0.584 31.785 1.00 49.31 95 ALA A N 1
ATOM 735 C CA . ALA A 1 95 ? -11.878 -0.089 32.703 1.00 49.31 95 ALA A CA 1
ATOM 736 C C . ALA A 1 95 ? -13.049 -1.065 32.898 1.00 49.31 95 ALA A C 1
ATOM 738 O O . ALA A 1 95 ? -14.194 -0.650 32.834 1.00 49.31 95 ALA A O 1
ATOM 739 N N . THR A 1 96 ? -12.787 -2.352 33.142 1.00 43.19 96 THR A N 1
ATOM 740 C CA . THR A 1 96 ? -13.739 -3.267 33.815 1.00 43.19 96 THR A CA 1
ATOM 741 C C . THR A 1 96 ? -13.002 -4.487 34.381 1.00 43.19 96 THR A C 1
ATOM 743 O O . THR A 1 96 ? -13.083 -5.597 33.876 1.00 43.19 96 THR A O 1
ATOM 746 N N . ALA A 1 97 ? -12.264 -4.285 35.470 1.00 48.81 97 ALA A N 1
ATOM 747 C CA . ALA A 1 97 ? -11.903 -5.373 36.380 1.00 48.81 97 ALA A CA 1
ATOM 748 C C . ALA A 1 97 ? -11.979 -4.859 37.823 1.00 48.81 97 ALA A C 1
ATOM 750 O O . ALA A 1 97 ? -10.999 -4.808 38.556 1.00 48.81 97 ALA A O 1
ATOM 751 N N . THR A 1 98 ? -13.167 -4.393 38.212 1.00 45.41 98 THR A N 1
ATOM 752 C CA . THR A 1 98 ? -13.576 -4.392 39.620 1.00 45.41 98 THR A CA 1
ATOM 753 C C . THR A 1 98 ? -14.537 -5.556 39.763 1.00 45.41 98 THR A C 1
ATOM 755 O O . THR A 1 98 ? -15.525 -5.628 39.037 1.00 45.41 98 THR A O 1
ATOM 758 N N . GLY A 1 99 ? -14.148 -6.506 40.609 1.00 49.34 99 GLY A N 1
ATOM 759 C CA . GLY A 1 99 ? -14.725 -7.837 40.669 1.00 49.34 99 GLY A CA 1
ATOM 760 C C . GLY A 1 99 ? -16.224 -7.874 40.936 1.00 49.34 99 GLY A C 1
ATOM 761 O O . GLY A 1 99 ? -16.766 -7.073 41.694 1.00 49.34 99 GLY A O 1
ATOM 762 N N . ALA A 1 100 ? -16.845 -8.883 40.346 1.00 40.22 100 ALA A N 1
ATOM 763 C CA . ALA A 1 100 ? -17.987 -9.576 40.904 1.00 40.22 100 ALA A CA 1
ATOM 764 C C . ALA A 1 100 ? -18.000 -10.976 40.281 1.00 40.22 100 ALA A C 1
ATOM 766 O O . ALA A 1 100 ? -18.224 -11.115 39.080 1.00 40.22 100 ALA A O 1
ATOM 767 N N . ASP A 1 101 ? -17.720 -11.990 41.101 1.00 47.50 101 ASP A N 1
ATOM 768 C CA . ASP A 1 101 ? -18.266 -13.333 40.893 1.00 47.50 101 ASP A CA 1
ATOM 769 C C . ASP A 1 101 ? -19.772 -13.215 40.625 1.00 47.50 101 ASP A C 1
ATOM 771 O O . ASP A 1 101 ? -20.467 -12.440 41.298 1.00 47.50 101 ASP A O 1
ATOM 775 N N . PRO A 1 102 ? -20.282 -13.981 39.656 1.00 52.06 102 PRO A N 1
ATOM 776 C CA . PRO A 1 102 ?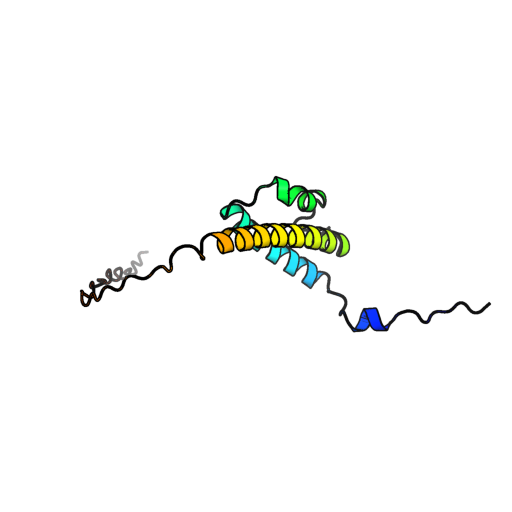 -21.192 -15.030 40.090 1.00 52.06 102 PRO A CA 1
ATOM 777 C C . PRO A 1 102 ? -20.979 -16.359 39.356 1.00 52.06 102 PRO A C 1
ATOM 779 O O . PRO A 1 102 ? -21.020 -16.433 38.128 1.00 52.06 102 PRO A O 1
ATOM 782 N N . ASP A 1 103 ? -20.862 -17.418 40.157 1.00 53.22 103 ASP A N 1
ATOM 783 C CA . ASP A 1 103 ? -21.370 -18.757 39.861 1.00 53.22 103 ASP A CA 1
ATOM 784 C C . ASP A 1 103 ? -22.667 -18.702 39.034 1.00 53.22 103 ASP A C 1
ATOM 786 O O . ASP A 1 103 ? -23.711 -18.282 39.541 1.00 53.22 103 ASP A O 1
ATOM 790 N N . VAL A 1 104 ? -22.622 -19.185 37.790 1.00 54.97 104 VAL A N 1
ATOM 791 C CA . VAL A 1 104 ? -23.805 -19.682 37.074 1.00 54.97 104 VAL A CA 1
ATOM 792 C C . VAL A 1 104 ? -23.398 -20.907 36.260 1.00 54.97 104 VAL A C 1
ATOM 794 O O . VAL A 1 104 ? -22.734 -20.803 35.230 1.00 54.97 104 VAL A O 1
ATOM 797 N N . GLU A 1 105 ? -23.811 -22.075 36.745 1.00 49.44 105 GLU A N 1
ATOM 798 C CA . GLU A 1 105 ? -23.828 -23.313 35.975 1.00 49.44 105 GLU A CA 1
ATOM 799 C C . GLU A 1 105 ? -25.058 -23.411 35.046 1.00 49.44 105 GLU A C 1
ATOM 801 O O . GLU A 1 105 ? -26.132 -22.890 35.346 1.00 49.44 105 GLU A O 1
ATOM 806 N N . VAL A 1 106 ? -24.878 -24.248 34.015 1.00 48.19 106 VAL A N 1
ATOM 807 C CA . VAL A 1 106 ? -25.861 -25.006 33.211 1.00 48.19 106 VAL A CA 1
ATOM 808 C C . VAL A 1 106 ? -26.635 -24.262 32.116 1.00 48.19 106 VAL A C 1
ATOM 810 O O . VAL A 1 106 ? -27.391 -23.333 32.381 1.00 48.19 106 VAL A O 1
ATOM 813 N N . GLY A 1 107 ? -26.589 -24.822 30.897 1.00 44.59 107 GLY A N 1
ATOM 814 C CA . GLY A 1 107 ? -27.761 -24.791 30.018 1.00 44.59 107 GLY A CA 1
ATOM 815 C C . GLY A 1 107 ? -27.541 -25.000 28.520 1.00 44.59 107 GLY A C 1
ATOM 816 O O . GLY A 1 107 ? -27.500 -24.028 27.784 1.00 44.59 107 GLY A O 1
ATOM 817 N N . GLU A 1 108 ? -27.576 -26.268 28.104 1.00 55.22 108 GLU A N 1
ATOM 818 C CA . GLU A 1 108 ? -28.317 -26.755 26.924 1.00 55.22 108 GLU A CA 1
ATOM 819 C C . GLU A 1 108 ? -27.725 -26.578 25.506 1.00 55.22 108 GLU A C 1
ATOM 821 O O . GLU A 1 108 ? -27.712 -25.513 24.894 1.00 55.22 108 GLU A O 1
ATOM 826 N N . GLU A 1 109 ? -27.296 -27.722 24.966 1.00 55.78 109 GLU A N 1
ATOM 827 C CA . GLU A 1 109 ? -26.883 -27.965 23.585 1.00 55.78 109 GLU A CA 1
ATOM 828 C C . GLU A 1 109 ? -28.093 -27.832 22.642 1.00 55.78 109 GLU A C 1
ATOM 830 O O . GLU A 1 109 ? -28.990 -28.679 22.636 1.00 55.78 109 GLU A O 1
ATOM 835 N N . ALA A 1 110 ? -28.125 -26.781 21.822 1.00 55.62 110 ALA A N 1
ATOM 836 C CA . ALA A 1 110 ? -29.103 -26.657 20.748 1.00 55.62 110 ALA A CA 1
ATOM 837 C C . ALA A 1 110 ? -28.601 -27.370 19.481 1.00 55.62 110 ALA A C 1
ATOM 839 O O . ALA A 1 110 ? -27.777 -26.853 18.728 1.00 55.62 110 ALA A O 1
ATOM 840 N N . ASP A 1 111 ? -29.134 -28.576 19.304 1.00 55.41 111 ASP A N 1
ATOM 841 C CA . ASP A 1 111 ? -29.394 -29.312 18.064 1.00 55.41 111 ASP A CA 1
ATOM 842 C C . ASP A 1 111 ? -29.381 -28.437 16.789 1.00 55.41 111 ASP A C 1
ATOM 844 O O . ASP A 1 111 ? -30.338 -27.726 16.476 1.00 55.41 111 ASP A O 1
ATOM 848 N N . VAL A 1 112 ? -28.283 -28.493 16.027 1.00 58.56 112 VAL A N 1
ATOM 849 C CA . VAL A 1 112 ? -28.209 -27.910 14.679 1.00 58.56 112 VAL A CA 1
ATOM 850 C C . VAL A 1 112 ? -28.608 -28.993 13.682 1.00 58.56 112 VAL A C 1
ATOM 852 O O . VAL A 1 112 ? -27.778 -29.762 13.196 1.00 58.56 112 VAL A O 1
ATOM 855 N N . GLY A 1 113 ? -29.908 -29.063 13.396 1.00 53.50 113 GLY A N 1
ATOM 856 C CA . GLY A 1 113 ? -30.462 -29.919 12.352 1.00 53.50 113 GLY A CA 1
ATOM 857 C C . GLY A 1 113 ? -29.820 -29.640 10.988 1.00 53.50 113 GLY A C 1
ATOM 858 O O . GLY A 1 113 ? -29.869 -28.519 10.479 1.00 53.50 113 GLY A O 1
ATOM 859 N N . LEU A 1 114 ? -29.229 -30.677 10.386 1.00 66.81 114 LEU A N 1
ATOM 860 C CA . LEU A 1 114 ? -28.758 -30.657 9.001 1.00 66.81 114 LEU A CA 1
ATOM 861 C C . LEU A 1 114 ? -29.944 -30.467 8.036 1.00 66.81 114 LEU A C 1
ATOM 863 O O . LEU A 1 114 ? -30.886 -31.262 8.083 1.00 66.81 114 LEU A O 1
ATOM 867 N N . PRO A 1 115 ? -29.900 -29.507 7.096 1.00 63.56 115 PRO A N 1
ATOM 868 C CA . PRO A 1 115 ? -30.796 -29.535 5.952 1.00 63.56 115 PRO A CA 1
ATOM 869 C C . PRO A 1 115 ? -30.334 -30.568 4.911 1.00 63.56 115 PRO A C 1
ATOM 871 O O . PRO A 1 115 ? -29.150 -30.703 4.606 1.00 63.56 115 PRO A O 1
ATOM 874 N N . ALA A 1 116 ? -31.328 -31.297 4.406 1.00 61.94 116 ALA A N 1
ATOM 875 C CA . ALA A 1 116 ? -31.253 -32.454 3.525 1.00 61.94 116 ALA A CA 1
ATOM 876 C C . ALA A 1 116 ? -30.520 -32.223 2.191 1.00 61.94 116 ALA A C 1
ATOM 878 O O . ALA A 1 116 ? -30.573 -31.140 1.605 1.00 61.94 116 ALA A O 1
ATOM 879 N N . GLU A 1 117 ? -29.899 -33.295 1.693 1.00 66.44 117 GLU A N 1
ATOM 880 C CA . GLU A 1 117 ? -29.297 -33.378 0.361 1.00 66.44 117 GLU A CA 1
ATOM 881 C C . GLU A 1 117 ? -30.328 -33.127 -0.761 1.00 66.44 117 GLU A C 1
ATOM 883 O O . GLU A 1 117 ? -31.484 -33.552 -0.649 1.00 66.44 117 GLU A O 1
ATOM 888 N N . PRO A 1 118 ? -29.940 -32.461 -1.865 1.00 69.62 118 PRO A N 1
ATOM 889 C CA . PRO A 1 118 ? -30.795 -32.321 -3.038 1.00 69.62 118 PRO A CA 1
ATOM 890 C C . PRO A 1 118 ? -30.895 -33.646 -3.823 1.00 69.62 118 PRO A C 1
ATOM 892 O O . PRO A 1 118 ? -29.901 -34.364 -3.934 1.00 69.62 118 PRO A O 1
ATOM 895 N N . PRO A 1 119 ? -32.063 -33.970 -4.410 1.00 66.50 119 PRO A N 1
ATOM 896 C CA . PRO A 1 119 ? -32.248 -35.200 -5.172 1.00 66.50 119 PRO A CA 1
ATOM 897 C C . PRO A 1 119 ? -31.494 -35.188 -6.509 1.00 66.50 119 PRO A C 1
ATOM 899 O O . PRO A 1 119 ? -31.384 -34.165 -7.188 1.00 66.50 119 PRO A O 1
ATOM 902 N N . GLU A 1 120 ? -31.011 -36.376 -6.868 1.00 58.19 120 GLU A N 1
ATOM 903 C CA . GLU A 1 120 ? -30.239 -36.708 -8.062 1.00 58.19 120 GLU A CA 1
ATOM 904 C C . GLU A 1 120 ? -30.960 -36.317 -9.365 1.00 58.19 120 GLU A C 1
ATOM 906 O O . GLU A 1 120 ? -32.147 -36.582 -9.565 1.00 58.19 120 GLU A O 1
ATOM 911 N N . ALA A 1 121 ? -30.219 -35.684 -10.277 1.00 58.56 121 ALA A N 1
ATOM 912 C CA . ALA A 1 121 ? -30.689 -35.360 -11.615 1.00 58.56 121 ALA A CA 1
ATOM 913 C C . ALA A 1 121 ? -30.682 -36.623 -12.493 1.00 58.56 121 ALA A C 1
ATOM 915 O O . ALA A 1 121 ? -29.641 -37.039 -13.003 1.00 58.56 121 ALA A O 1
ATOM 916 N N . GLU A 1 122 ? -31.858 -37.217 -12.685 1.00 60.28 122 GLU A N 1
ATOM 917 C CA . GLU A 1 122 ? -32.092 -38.274 -13.669 1.00 60.28 122 GLU A CA 1
ATOM 918 C C . GLU A 1 122 ? -31.773 -37.775 -15.089 1.00 60.28 122 GLU A C 1
ATOM 920 O O . GLU A 1 122 ? -32.337 -36.803 -15.602 1.00 60.28 122 GLU A O 1
ATOM 925 N N . ALA A 1 123 ? -30.842 -38.480 -15.729 1.00 59.94 123 ALA A N 1
ATOM 926 C CA . ALA A 1 123 ? -30.419 -38.292 -17.103 1.00 59.94 123 ALA A CA 1
ATOM 927 C C . ALA A 1 123 ? -31.552 -38.641 -18.083 1.00 59.94 123 ALA A C 1
ATOM 929 O O . ALA A 1 123 ? -31.785 -39.799 -18.422 1.00 59.94 123 ALA A O 1
ATOM 930 N N . GLY A 1 124 ? -32.231 -37.617 -18.596 1.00 55.16 124 GLY A N 1
ATOM 931 C CA . GLY A 1 124 ? -33.194 -37.740 -19.686 1.00 55.16 124 GLY A CA 1
ATOM 932 C C . GLY A 1 124 ? -32.545 -37.526 -21.049 1.00 55.16 124 GLY A C 1
ATOM 933 O O . GLY A 1 124 ? -32.603 -36.432 -21.603 1.00 55.16 124 GLY A O 1
ATOM 934 N N . ALA A 1 125 ? -31.953 -38.579 -21.613 1.00 51.19 125 ALA A N 1
ATOM 935 C CA . ALA A 1 125 ? -31.660 -38.644 -23.038 1.00 51.19 125 ALA A CA 1
ATOM 936 C C . ALA A 1 125 ? -32.975 -38.669 -23.836 1.00 51.19 125 ALA A C 1
ATOM 938 O O . ALA A 1 125 ? -33.830 -39.527 -23.608 1.00 51.19 125 ALA A O 1
ATOM 939 N N . SER A 1 126 ? -33.132 -37.779 -24.812 1.00 60.34 126 SER A N 1
ATOM 940 C CA . SER A 1 126 ? -34.076 -37.983 -25.912 1.00 60.34 126 SER A CA 1
ATOM 941 C C . SER A 1 126 ? -33.616 -37.270 -27.178 1.00 60.34 126 SER A C 1
ATOM 943 O O . SER A 1 126 ? -32.921 -36.260 -27.128 1.00 60.34 126 SER A O 1
ATOM 945 N N . ARG A 1 127 ? -33.938 -37.952 -28.275 1.00 57.75 127 ARG A N 1
ATOM 946 C CA . ARG A 1 127 ? -33.365 -37.927 -29.624 1.00 57.75 127 ARG A CA 1
ATOM 947 C C . AR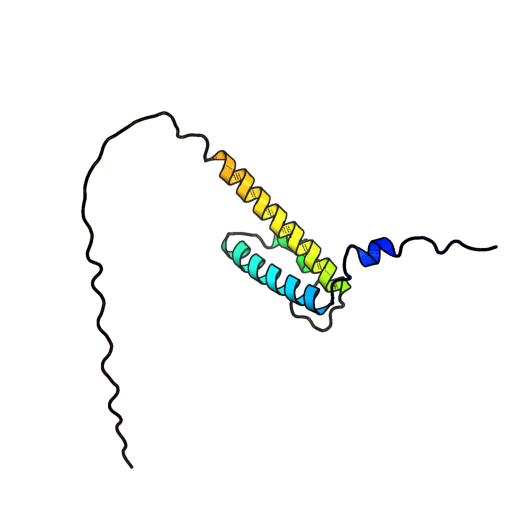G A 1 127 ? -33.747 -36.714 -30.456 1.00 57.75 127 ARG A C 1
ATOM 949 O O . ARG A 1 127 ? -34.859 -36.190 -30.235 1.00 57.75 127 ARG A O 1
#

pLDDT: mean 72.9, std 19.4, range [39.25, 95.25]